Protein AF-A0A7C8YJX2-F1 (afdb_monomer)

Foldseek 3Di:
DDDDDDPDDPPPPPPPPPFDADPQQFGDDPVPPPDPPPQPPVNVVVLVVLVVVVCVQQPVLRVNPVVSCVPPVVVVVVSVVVPDRPVCCVRVVCSVVVVVVVCVVDPCPVVCCLPPDDDPCVVVLLVVLCVPRCRGPQSVDDVGPSSSVD

InterPro domains:
  IPR000195 Rab-GAP-TBC domain [PS50086] (83-150)
  IPR035969 Rab-GAP-TBC domain superfamily [SSF47923] (64-150)
  IPR050302 Rab GTPase-activating TBC domain-containing protein [PTHR47219] (21-150)

Structure (mmCIF, N/CA/C/O backbone):
data_AF-A0A7C8YJX2-F1
#
_entry.id   AF-A0A7C8YJX2-F1
#
loop_
_atom_site.group_PDB
_atom_site.id
_atom_site.type_symbol
_atom_site.label_atom_id
_atom_site.label_alt_id
_atom_site.label_comp_id
_atom_site.label_asym_id
_atom_site.label_entity_id
_atom_site.label_seq_id
_atom_site.pdbx_PDB_ins_code
_atom_site.Cartn_x
_atom_site.Cartn_y
_atom_site.Cartn_z
_atom_site.occupancy
_atom_site.B_iso_or_equiv
_atom_site.auth_seq_id
_atom_site.auth_comp_id
_atom_site.auth_asym_id
_atom_site.auth_atom_id
_atom_site.pdbx_PDB_model_num
ATOM 1 N N . MET A 1 1 ? 28.635 -60.533 -0.678 1.00 36.81 1 MET A N 1
ATOM 2 C CA . MET A 1 1 ? 29.690 -59.497 -0.655 1.00 36.81 1 MET A CA 1
ATOM 3 C C . MET A 1 1 ? 29.094 -58.320 -1.414 1.00 36.81 1 MET A C 1
ATOM 5 O O . MET A 1 1 ? 28.781 -58.512 -2.577 1.00 36.81 1 MET A O 1
ATOM 9 N N . MET A 1 2 ? 28.440 -57.384 -0.708 1.00 38.09 2 MET A N 1
ATOM 10 C CA . MET A 1 2 ? 29.007 -56.095 -0.241 1.00 38.09 2 MET A CA 1
ATOM 11 C C . MET A 1 2 ? 29.456 -55.267 -1.463 1.00 38.09 2 MET A C 1
ATOM 13 O O . MET A 1 2 ? 30.224 -55.777 -2.260 1.00 38.09 2 MET A O 1
ATOM 17 N N . GLU A 1 3 ? 28.961 -54.057 -1.725 1.00 35.62 3 GLU A N 1
ATOM 18 C CA . GLU A 1 3 ? 28.851 -52.936 -0.788 1.00 35.62 3 GLU A CA 1
ATOM 19 C C . GLU A 1 3 ? 27.622 -52.041 -1.021 1.00 35.62 3 GLU A C 1
ATOM 21 O O . GLU A 1 3 ? 27.199 -51.762 -2.141 1.00 35.62 3 GLU A O 1
ATOM 26 N N . ASN A 1 4 ? 27.078 -51.579 0.106 1.00 32.34 4 ASN A N 1
ATOM 27 C CA . ASN A 1 4 ? 26.074 -50.533 0.223 1.00 32.34 4 ASN A CA 1
ATOM 28 C C . ASN A 1 4 ? 26.739 -49.166 0.028 1.00 32.34 4 ASN A C 1
ATOM 30 O O . ASN A 1 4 ? 27.604 -48.813 0.827 1.00 32.34 4 ASN A O 1
ATOM 34 N N . ASN A 1 5 ? 26.268 -48.355 -0.920 1.00 36.22 5 ASN A N 1
ATOM 35 C CA . ASN A 1 5 ? 26.623 -46.936 -0.963 1.00 36.22 5 ASN A CA 1
ATOM 36 C C . ASN A 1 5 ? 25.602 -46.127 -0.148 1.00 36.22 5 ASN A C 1
ATOM 38 O O . ASN A 1 5 ? 24.553 -45.714 -0.642 1.00 36.22 5 ASN A O 1
ATOM 42 N N . LYS A 1 6 ? 25.907 -45.957 1.143 1.00 38.09 6 LYS A N 1
ATOM 43 C CA . LYS A 1 6 ? 25.310 -44.934 2.008 1.00 38.09 6 LYS A CA 1
ATOM 44 C C . LYS A 1 6 ? 25.894 -43.588 1.581 1.00 38.09 6 LYS A C 1
ATOM 46 O O . LYS A 1 6 ? 27.073 -43.347 1.812 1.00 38.09 6 LYS A O 1
ATOM 51 N N . ILE A 1 7 ? 25.080 -42.730 0.976 1.0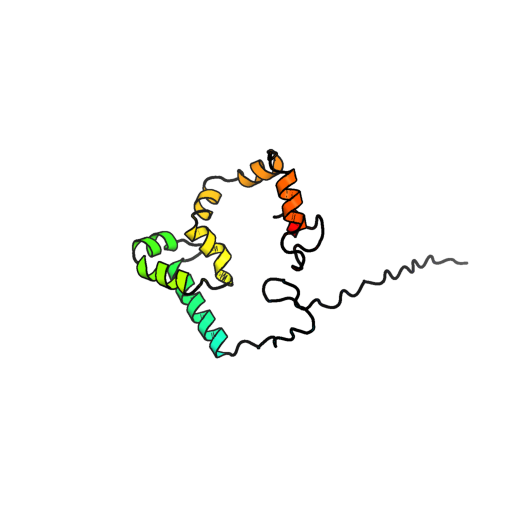0 43.72 7 ILE A N 1
ATOM 52 C CA . ILE A 1 7 ? 25.412 -41.309 0.853 1.00 43.72 7 ILE A CA 1
ATOM 53 C C . ILE A 1 7 ? 24.987 -40.666 2.169 1.00 43.72 7 ILE A C 1
ATOM 55 O O . ILE A 1 7 ? 23.806 -40.423 2.416 1.00 43.72 7 ILE A O 1
ATOM 59 N N . ASP A 1 8 ? 25.973 -40.516 3.042 1.00 42.19 8 ASP A N 1
ATOM 60 C CA . ASP A 1 8 ? 25.961 -39.594 4.164 1.00 42.19 8 ASP A CA 1
ATOM 61 C C . ASP A 1 8 ? 26.493 -38.259 3.644 1.00 42.19 8 ASP A C 1
ATOM 63 O O . ASP A 1 8 ? 27.694 -38.119 3.452 1.00 42.19 8 ASP A O 1
ATOM 67 N N . GLU A 1 9 ? 25.601 -37.313 3.365 1.00 35.81 9 GLU A N 1
ATOM 68 C CA . GLU A 1 9 ? 25.947 -35.893 3.382 1.00 35.81 9 GLU A CA 1
ATOM 69 C C . GLU A 1 9 ? 24.871 -35.165 4.180 1.00 35.81 9 GLU A C 1
ATOM 71 O O . GLU A 1 9 ? 23.870 -34.656 3.672 1.00 35.81 9 GLU A O 1
ATOM 76 N N . SER A 1 10 ? 25.073 -35.175 5.495 1.00 42.50 10 SER A N 1
ATOM 77 C CA . SER A 1 10 ? 24.505 -34.193 6.400 1.00 42.50 10 SER A CA 1
ATOM 78 C C . SER A 1 10 ? 25.028 -32.800 6.029 1.00 42.50 10 SER A C 1
ATOM 80 O O . SER A 1 10 ? 25.987 -32.304 6.621 1.00 42.50 10 SER A O 1
ATOM 82 N N . GLU A 1 11 ? 24.391 -32.156 5.055 1.00 38.91 11 GLU A N 1
ATOM 83 C CA . GLU A 1 11 ? 24.419 -30.700 4.927 1.00 38.91 11 GLU A CA 1
ATOM 84 C C . GLU A 1 11 ? 23.956 -30.123 6.276 1.00 38.91 11 GLU A C 1
ATOM 86 O O . GLU A 1 11 ? 22.829 -30.407 6.712 1.00 38.91 11 GLU A O 1
ATOM 91 N N . PRO A 1 12 ? 24.790 -29.356 7.000 1.00 36.38 12 PRO A N 1
ATOM 92 C CA . PRO A 1 12 ? 24.315 -28.679 8.183 1.00 36.38 12 PRO A CA 1
ATOM 93 C C . PRO A 1 12 ? 23.315 -27.646 7.682 1.00 36.38 12 PRO A C 1
ATOM 95 O O . PRO A 1 12 ? 23.696 -26.633 7.099 1.00 36.38 12 PRO A O 1
ATOM 98 N N . ILE A 1 13 ? 22.024 -27.903 7.903 1.00 39.50 13 ILE A N 1
ATOM 99 C CA . ILE A 1 13 ? 20.991 -26.876 7.820 1.00 39.50 13 ILE A CA 1
ATOM 100 C C . ILE A 1 13 ? 21.513 -25.752 8.708 1.00 39.50 13 ILE A C 1
ATOM 102 O O . ILE A 1 13 ? 21.500 -25.887 9.935 1.00 39.50 13 ILE A O 1
ATOM 106 N N . LEU A 1 14 ? 22.054 -24.689 8.098 1.00 31.38 14 LEU A N 1
ATOM 107 C CA . LEU A 1 14 ? 22.443 -23.487 8.812 1.00 31.38 14 LEU A CA 1
ATOM 108 C C . LEU A 1 14 ? 21.163 -23.036 9.502 1.00 31.38 14 LEU A C 1
ATOM 110 O O . LEU A 1 14 ? 20.251 -22.499 8.876 1.00 31.38 14 LEU A O 1
ATOM 114 N N . SER A 1 15 ? 21.072 -23.355 10.789 1.00 40.34 15 SER A N 1
ATOM 115 C CA . SER A 1 15 ? 20.009 -22.931 11.673 1.00 40.34 15 SER A CA 1
ATOM 116 C C . SER A 1 15 ? 20.136 -21.420 11.760 1.00 40.34 15 SER A C 1
ATOM 118 O O . SER A 1 15 ? 20.815 -20.897 12.644 1.00 40.34 15 SER A O 1
ATOM 120 N N . VAL A 1 16 ? 19.526 -20.719 10.803 1.00 46.66 16 VAL A N 1
ATOM 121 C CA . VAL A 1 16 ? 19.327 -19.279 10.863 1.00 46.66 16 VAL A CA 1
ATOM 122 C C . VAL A 1 16 ? 18.546 -19.066 12.147 1.00 46.66 16 VAL A C 1
ATOM 124 O O . VAL A 1 16 ? 17.357 -19.385 12.218 1.00 46.66 16 VAL A O 1
ATOM 127 N N . ALA A 1 17 ? 19.245 -18.621 13.194 1.00 51.09 17 ALA A N 1
ATOM 128 C CA . ALA A 1 17 ? 18.621 -18.247 14.449 1.00 51.09 17 ALA A CA 1
ATOM 129 C C . ALA A 1 17 ? 17.422 -17.356 14.097 1.00 51.09 17 ALA A C 1
ATOM 131 O O . ALA A 1 17 ? 17.589 -16.459 13.263 1.00 51.09 17 ALA A O 1
ATOM 132 N N . PRO A 1 18 ? 16.215 -17.626 14.626 1.00 59.69 18 PRO A N 1
ATOM 133 C CA . PRO A 1 18 ? 15.022 -16.910 14.206 1.00 59.69 18 PRO A CA 1
ATOM 134 C C . PRO A 1 18 ? 15.247 -15.419 14.436 1.00 59.69 18 PRO A C 1
ATOM 136 O O . PRO A 1 18 ? 15.261 -14.949 15.575 1.00 59.69 18 PRO A O 1
ATOM 139 N N . MET A 1 19 ? 15.491 -14.687 13.346 1.00 66.69 19 MET A N 1
ATOM 140 C CA . MET A 1 19 ? 15.820 -13.274 13.430 1.00 66.69 19 MET A CA 1
ATOM 141 C C . MET A 1 19 ? 14.633 -12.557 14.059 1.00 66.69 19 MET A C 1
ATOM 143 O O . MET A 1 19 ? 13.488 -12.733 13.633 1.00 66.69 19 MET A O 1
ATOM 147 N N . LEU A 1 20 ? 14.894 -11.756 15.092 1.00 85.50 20 LEU A N 1
ATOM 148 C CA . LEU A 1 20 ? 13.845 -11.007 15.765 1.00 85.50 20 LEU A CA 1
ATOM 149 C C . LEU A 1 20 ? 13.345 -9.907 14.828 1.00 85.50 20 LEU A C 1
ATOM 151 O O . LEU A 1 20 ? 13.920 -8.825 14.767 1.00 85.50 20 LEU A O 1
ATOM 155 N N . VAL A 1 21 ? 12.268 -10.176 14.098 1.00 88.31 21 VAL A N 1
ATOM 156 C CA . VAL A 1 21 ? 11.647 -9.202 13.200 1.00 88.31 21 VAL A CA 1
ATOM 157 C C . VAL A 1 21 ? 10.490 -8.468 13.859 1.00 88.31 21 VAL A C 1
ATOM 159 O O . VAL A 1 21 ? 9.797 -8.975 14.745 1.00 88.31 21 VAL A O 1
ATOM 162 N N . ASP A 1 22 ? 10.255 -7.240 13.417 1.00 89.38 22 ASP A N 1
ATOM 163 C CA . ASP A 1 22 ? 9.023 -6.532 13.703 1.00 89.38 22 ASP A CA 1
ATOM 164 C C . ASP A 1 22 ? 7.837 -7.095 12.894 1.00 89.38 22 ASP A C 1
ATOM 166 O O . ASP A 1 22 ? 7.949 -8.026 12.100 1.00 89.38 22 ASP A O 1
ATOM 170 N N . ARG A 1 23 ? 6.655 -6.503 13.089 1.00 88.75 23 ARG A N 1
ATOM 171 C CA . ARG A 1 23 ? 5.416 -6.935 12.422 1.00 88.75 23 ARG A CA 1
ATOM 172 C C . ARG A 1 23 ? 5.401 -6.744 10.899 1.00 88.75 23 ARG A C 1
ATOM 174 O O . ARG A 1 23 ? 4.410 -7.125 10.278 1.00 88.75 23 ARG A O 1
ATOM 181 N N . PHE A 1 24 ? 6.374 -6.026 10.350 1.00 90.69 24 PHE A N 1
ATOM 182 C CA . PHE A 1 24 ? 6.502 -5.748 8.926 1.00 90.69 24 PHE A CA 1
ATOM 183 C C . PHE A 1 24 ? 7.647 -6.540 8.295 1.00 90.69 24 PHE A C 1
ATOM 185 O O . PHE A 1 24 ? 7.598 -6.716 7.090 1.00 90.69 24 PHE A O 1
ATOM 192 N N . GLY A 1 25 ? 8.580 -7.082 9.085 1.00 92.12 25 GLY A N 1
ATOM 193 C CA . GLY A 1 25 ? 9.705 -7.889 8.606 1.00 92.12 25 GLY A CA 1
ATOM 194 C C . GLY A 1 25 ? 11.074 -7.235 8.812 1.00 92.12 25 GLY A C 1
ATOM 195 O O . GLY A 1 25 ? 12.072 -7.761 8.326 1.00 92.12 25 GLY A O 1
ATOM 196 N N . PHE A 1 26 ? 11.153 -6.106 9.524 1.00 93.50 26 PHE A N 1
ATOM 197 C CA . PHE A 1 26 ? 12.426 -5.450 9.831 1.00 93.50 26 PHE A CA 1
ATOM 198 C C . PHE A 1 26 ? 13.116 -6.106 11.024 1.00 93.50 26 PHE A C 1
ATOM 200 O O . PHE A 1 26 ? 12.515 -6.243 12.090 1.00 93.50 26 PHE A O 1
ATOM 207 N N . ILE A 1 27 ? 14.382 -6.474 10.852 1.00 91.31 27 ILE A N 1
ATOM 208 C CA . ILE A 1 27 ? 15.236 -7.077 11.875 1.00 91.31 27 ILE A CA 1
ATOM 209 C C . ILE A 1 27 ? 15.496 -6.049 12.980 1.00 91.31 27 ILE A C 1
ATOM 211 O O . ILE A 1 27 ? 15.900 -4.913 12.724 1.00 91.31 27 ILE A O 1
ATOM 215 N N . LYS A 1 28 ? 15.258 -6.452 14.226 1.00 85.25 28 LYS A N 1
ATOM 216 C CA . LYS A 1 28 ? 15.535 -5.660 15.422 1.00 85.25 28 LYS A CA 1
ATOM 217 C C . LYS A 1 28 ? 16.863 -6.093 16.042 1.00 85.25 28 LYS A C 1
ATOM 219 O O . LYS A 1 28 ? 17.114 -7.293 16.131 1.00 85.25 28 LYS A O 1
ATOM 224 N N . PRO A 1 29 ? 17.682 -5.149 16.533 1.00 78.81 29 PRO A N 1
ATOM 225 C CA . PRO A 1 29 ? 18.881 -5.494 17.287 1.00 78.81 29 PRO A CA 1
ATOM 226 C C . PRO A 1 29 ? 18.502 -6.183 18.606 1.00 78.81 29 PRO A C 1
ATOM 228 O O . PRO A 1 29 ? 17.501 -5.819 19.229 1.00 78.81 29 PRO A O 1
ATOM 231 N N . GLU A 1 30 ? 19.308 -7.148 19.054 1.00 67.56 30 GLU A N 1
ATOM 232 C CA . GLU A 1 30 ? 19.016 -7.983 20.232 1.00 67.56 30 GLU A CA 1
ATOM 233 C C . GLU A 1 30 ? 18.804 -7.176 21.523 1.00 67.56 30 GLU A C 1
ATOM 235 O O . GLU A 1 30 ? 17.986 -7.549 22.362 1.00 67.56 30 GLU A O 1
ATOM 240 N N . ASN A 1 31 ? 19.449 -6.014 21.657 1.00 64.31 31 ASN A N 1
ATOM 241 C CA . ASN A 1 31 ? 19.276 -5.113 22.803 1.00 64.31 31 ASN A CA 1
ATOM 242 C C . ASN A 1 31 ? 17.922 -4.382 22.799 1.00 64.31 31 ASN A C 1
ATOM 244 O O . ASN A 1 31 ? 17.500 -3.844 23.820 1.00 64.31 31 ASN A O 1
ATOM 248 N N . SER A 1 32 ? 17.203 -4.384 21.673 1.00 57.66 32 SER A N 1
ATOM 249 C CA . SER A 1 32 ? 15.851 -3.838 21.540 1.00 57.66 32 SER A CA 1
ATOM 250 C C . SER A 1 32 ? 14.798 -4.909 21.806 1.00 57.66 32 SER A C 1
ATOM 252 O O . SER A 1 32 ? 13.857 -5.077 21.021 1.00 57.66 32 SER A O 1
ATOM 254 N N . ARG A 1 33 ? 14.903 -5.595 22.954 1.00 54.75 33 ARG A N 1
ATOM 255 C CA . ARG A 1 33 ? 13.800 -6.376 23.543 1.00 54.75 33 ARG A CA 1
ATOM 256 C C . ARG A 1 33 ? 12.682 -5.427 23.988 1.00 54.75 33 ARG A C 1
ATOM 258 O O . ARG A 1 33 ? 12.315 -5.364 25.154 1.00 54.75 33 ARG A O 1
ATOM 265 N N . SER A 1 34 ? 12.102 -4.685 23.047 1.00 54.75 34 SER A N 1
ATOM 266 C CA . SER A 1 34 ? 10.718 -4.265 23.190 1.00 54.75 34 SER A CA 1
ATOM 267 C C . SER A 1 34 ? 9.926 -5.552 23.271 1.00 54.75 34 SER A C 1
ATOM 269 O O . SER A 1 34 ? 9.905 -6.325 22.309 1.00 54.75 34 SER A O 1
ATOM 271 N N . SER A 1 35 ? 9.336 -5.791 24.438 1.00 49.56 35 SER A N 1
ATOM 272 C CA . SER A 1 35 ? 8.380 -6.863 24.639 1.00 49.56 35 SER A CA 1
ATOM 273 C C . SER A 1 35 ? 7.463 -6.905 23.422 1.00 49.56 35 SER A C 1
ATOM 275 O O . SER A 1 35 ? 6.922 -5.885 22.982 1.00 49.56 35 SER A O 1
ATOM 277 N N . VAL A 1 36 ? 7.316 -8.085 22.823 1.00 52.97 36 VAL A N 1
ATOM 278 C CA . VAL A 1 36 ? 6.149 -8.359 21.993 1.00 52.97 36 VAL A CA 1
ATOM 279 C C . VAL A 1 36 ? 4.986 -8.251 22.973 1.00 52.97 36 VAL A C 1
ATOM 281 O O . VAL A 1 36 ? 4.614 -9.227 23.614 1.00 52.97 36 VAL A O 1
ATOM 284 N N . VAL A 1 37 ? 4.510 -7.026 23.222 1.00 54.84 37 VAL A N 1
ATOM 285 C CA . VAL A 1 37 ? 3.397 -6.782 24.129 1.00 54.84 37 VAL A CA 1
ATOM 286 C C . VAL A 1 37 ? 2.236 -7.478 23.455 1.00 54.84 37 VAL A C 1
ATOM 288 O O . VAL A 1 37 ? 1.734 -7.006 22.428 1.00 54.84 37 VAL A O 1
ATOM 291 N N . ALA A 1 38 ? 1.859 -8.635 23.996 1.00 59.84 38 ALA A N 1
ATOM 292 C CA . ALA A 1 38 ? 0.625 -9.298 23.640 1.00 59.84 38 ALA A CA 1
ATOM 293 C C . ALA A 1 38 ? -0.460 -8.221 23.669 1.00 59.84 38 ALA A C 1
ATOM 295 O O . ALA A 1 38 ? -0.659 -7.548 24.685 1.00 59.84 38 ALA A O 1
ATOM 296 N N . LYS A 1 39 ? -1.082 -7.962 22.513 1.00 63.78 39 LYS A N 1
ATOM 297 C CA . LYS A 1 39 ? -2.131 -6.948 22.430 1.00 63.78 39 LYS A CA 1
ATOM 298 C C . LYS A 1 39 ? -3.183 -7.328 23.456 1.00 63.78 39 LYS A C 1
ATOM 300 O O . LYS A 1 39 ? -3.754 -8.411 23.361 1.00 63.78 39 LYS A O 1
ATOM 305 N N . SER A 1 40 ? -3.436 -6.446 24.419 1.00 80.81 40 SER A N 1
ATOM 306 C CA . SER A 1 40 ? -4.501 -6.693 25.385 1.00 80.81 40 SER A CA 1
ATOM 307 C C . SER A 1 40 ? -5.820 -6.908 24.640 1.00 80.81 40 SER A C 1
ATOM 309 O O . SER A 1 40 ? -6.026 -6.334 23.563 1.00 80.81 40 SER A O 1
ATOM 311 N N . ALA A 1 41 ? -6.723 -7.715 25.202 1.00 84.31 41 ALA A N 1
ATOM 312 C CA . ALA A 1 41 ? -8.032 -7.998 24.605 1.00 84.31 41 ALA A CA 1
ATOM 313 C C . ALA A 1 41 ? -8.752 -6.711 24.150 1.00 84.31 41 ALA A C 1
ATOM 315 O O . ALA A 1 41 ? -9.321 -6.651 23.061 1.00 84.31 41 ALA A O 1
ATOM 316 N N . PHE A 1 42 ? -8.596 -5.626 24.914 1.00 84.12 42 PHE A N 1
ATOM 317 C CA . PHE A 1 42 ? -9.099 -4.295 24.579 1.00 84.12 42 PHE A CA 1
ATOM 318 C C . PHE A 1 42 ? -8.552 -3.723 23.256 1.00 84.12 42 PHE A C 1
ATOM 320 O O . PHE A 1 42 ? -9.285 -3.110 22.477 1.00 84.12 42 PHE A O 1
ATOM 327 N N . GLN A 1 43 ? -7.259 -3.898 22.969 1.00 87.25 43 GLN A N 1
ATOM 328 C CA . GLN A 1 43 ? -6.668 -3.433 21.711 1.00 87.25 43 GLN A CA 1
ATOM 329 C C . GLN A 1 43 ? -7.185 -4.233 20.516 1.00 87.25 43 GLN A C 1
ATOM 331 O O . GLN A 1 43 ? -7.435 -3.646 19.460 1.00 87.25 43 GLN A O 1
ATOM 336 N N . PHE A 1 44 ? -7.349 -5.547 20.685 1.00 88.69 44 PHE A N 1
ATOM 337 C CA . PHE A 1 44 ? -7.908 -6.414 19.653 1.00 88.69 44 PHE A CA 1
ATOM 338 C C . PHE A 1 44 ? -9.348 -6.009 19.330 1.00 88.69 44 PHE A C 1
ATOM 340 O O . PHE A 1 44 ? -9.664 -5.698 18.183 1.00 88.69 44 PHE A O 1
ATOM 347 N N . GLU A 1 45 ? -10.182 -5.876 20.357 1.00 92.88 45 GLU A N 1
ATOM 348 C CA . GLU A 1 45 ? -11.582 -5.483 20.221 1.00 92.88 45 GLU A CA 1
ATOM 349 C C . GLU A 1 45 ? -11.729 -4.080 19.596 1.00 92.88 45 GLU A C 1
ATOM 351 O O . GLU A 1 45 ? -12.602 -3.816 18.761 1.00 92.88 45 GLU A O 1
ATOM 356 N N . ARG A 1 46 ? -10.841 -3.140 19.950 1.00 93.06 46 ARG A N 1
ATOM 357 C CA . ARG A 1 46 ? -10.789 -1.813 19.318 1.00 93.06 46 ARG A CA 1
ATOM 358 C C . ARG A 1 46 ? -10.442 -1.905 17.831 1.00 93.06 46 ARG A C 1
ATOM 360 O O . ARG A 1 46 ? -11.064 -1.205 17.026 1.00 93.06 46 ARG A O 1
ATOM 367 N N . GLU A 1 47 ? -9.463 -2.726 17.461 1.00 93.56 47 GLU A N 1
ATOM 368 C CA . GLU A 1 47 ? -9.061 -2.909 16.065 1.00 93.56 47 GLU A CA 1
ATOM 369 C C . GLU A 1 47 ? -10.167 -3.582 15.251 1.00 93.56 47 GLU A C 1
ATOM 371 O O . GLU A 1 47 ? -10.504 -3.118 14.162 1.00 93.56 47 GLU A O 1
ATOM 376 N N . GLU A 1 48 ? -10.831 -4.585 15.813 1.00 95.88 48 GLU A N 1
ATOM 377 C CA . GLU A 1 48 ? -11.958 -5.264 15.183 1.00 95.88 48 GLU A CA 1
ATOM 378 C C . GLU A 1 48 ? -13.125 -4.299 14.911 1.00 95.88 48 GLU A C 1
ATOM 380 O O . GLU A 1 48 ? -13.671 -4.248 13.803 1.00 95.88 48 GLU A O 1
ATOM 385 N N . ARG A 1 49 ? -13.454 -3.421 15.873 1.00 96.81 49 ARG A N 1
ATOM 386 C CA . ARG A 1 49 ? -14.437 -2.344 15.657 1.00 96.81 49 ARG A CA 1
ATOM 387 C C . ARG A 1 49 ? -14.026 -1.410 14.519 1.00 96.81 49 ARG A C 1
ATOM 389 O O . ARG A 1 49 ? -14.897 -0.914 13.796 1.00 96.81 49 ARG A O 1
ATOM 396 N N . ARG A 1 50 ? -12.728 -1.128 14.346 1.00 97.31 50 ARG A N 1
ATOM 397 C CA . ARG A 1 50 ? -12.237 -0.325 13.213 1.00 97.31 50 ARG A CA 1
ATOM 398 C C . ARG A 1 50 ? -12.419 -1.077 11.902 1.00 97.31 50 ARG A C 1
ATOM 400 O O . ARG A 1 50 ? -12.991 -0.491 10.983 1.00 97.31 50 ARG A O 1
ATOM 407 N N . VAL A 1 51 ? -12.009 -2.343 11.836 1.00 97.69 51 VAL A N 1
ATOM 408 C CA . VAL A 1 51 ? -12.160 -3.210 10.655 1.00 97.69 51 VAL A CA 1
ATOM 409 C C . VAL A 1 51 ? -13.624 -3.300 10.232 1.00 97.69 51 VAL A C 1
ATOM 411 O O . VAL A 1 51 ? -13.935 -3.027 9.077 1.00 97.69 51 VAL A O 1
ATOM 414 N N . ARG A 1 52 ? -14.549 -3.564 11.164 1.00 97.94 52 ARG A N 1
ATOM 415 C CA . ARG A 1 52 ? -15.994 -3.642 10.884 1.00 97.94 52 ARG A CA 1
ATOM 416 C C . ARG A 1 52 ? -16.536 -2.346 10.283 1.00 97.94 52 ARG A C 1
ATOM 418 O O . ARG A 1 52 ? -17.259 -2.362 9.288 1.00 97.94 52 ARG A O 1
ATOM 425 N N . LYS A 1 53 ? -16.158 -1.201 10.861 1.00 97.19 53 LYS A N 1
ATOM 426 C CA . LYS A 1 53 ? -16.572 0.111 10.345 1.00 97.19 53 LYS A CA 1
ATOM 427 C C . LYS A 1 53 ? -16.001 0.387 8.949 1.00 97.19 53 LYS A C 1
ATOM 429 O O . LYS A 1 53 ? -16.701 0.983 8.140 1.00 97.19 53 LYS A O 1
ATOM 434 N N . TRP A 1 54 ? -14.758 -0.015 8.686 1.00 97.81 54 TRP A N 1
ATOM 435 C CA . TRP A 1 54 ? -14.140 0.115 7.367 1.00 97.81 54 TRP A CA 1
ATOM 436 C C . TRP A 1 54 ? -14.794 -0.805 6.335 1.00 97.81 54 TRP A C 1
ATOM 438 O O . TRP A 1 54 ? -15.147 -0.323 5.265 1.00 97.81 54 TRP A O 1
ATOM 448 N N . ARG A 1 55 ? -15.067 -2.072 6.674 1.00 97.75 55 ARG A N 1
ATOM 449 C CA . ARG A 1 55 ? -15.780 -3.021 5.801 1.00 97.75 55 ARG A CA 1
ATOM 450 C C . ARG A 1 55 ? -17.141 -2.471 5.360 1.00 97.75 55 ARG A C 1
ATOM 452 O O . ARG A 1 55 ? -17.445 -2.489 4.177 1.00 97.75 55 ARG A O 1
ATOM 459 N N . LYS A 1 56 ? -17.908 -1.871 6.280 1.00 96.94 56 LYS A N 1
ATOM 460 C CA . LYS A 1 56 ? -19.188 -1.202 5.961 1.00 96.94 56 LYS A CA 1
ATOM 461 C C . LYS A 1 56 ? -19.038 0.011 5.028 1.00 96.94 56 LYS A C 1
ATOM 463 O O . LYS A 1 56 ? -20.010 0.434 4.415 1.00 96.94 56 LYS A O 1
ATOM 468 N N . MET A 1 57 ? -17.866 0.639 4.978 1.00 97.25 57 MET A N 1
ATOM 469 C CA . MET A 1 57 ? -17.631 1.789 4.101 1.00 97.25 57 MET A CA 1
ATOM 470 C C . MET A 1 57 ? -17.182 1.394 2.703 1.00 97.25 57 MET A C 1
ATOM 472 O O . MET A 1 57 ? -17.528 2.094 1.759 1.00 97.25 57 MET A O 1
ATOM 476 N N . ILE A 1 58 ? -16.380 0.336 2.590 1.00 96.88 58 ILE A N 1
ATOM 477 C CA . ILE A 1 58 ? -15.816 -0.100 1.310 1.00 96.88 58 ILE A CA 1
ATOM 478 C C . ILE A 1 58 ? -16.698 -1.132 0.603 1.00 96.88 58 ILE A C 1
ATOM 480 O O . ILE A 1 58 ? -16.573 -1.286 -0.603 1.00 96.88 58 ILE A O 1
ATOM 484 N N . GLY A 1 59 ? -17.599 -1.813 1.316 1.00 96.50 59 GLY A N 1
ATOM 485 C CA . GLY A 1 59 ? -18.392 -2.903 0.749 1.00 96.50 59 GLY A CA 1
ATOM 486 C C . GLY A 1 59 ? -17.548 -4.154 0.493 1.00 96.50 59 GLY A C 1
ATOM 487 O O . GLY A 1 59 ? -16.390 -4.252 0.912 1.00 96.50 59 GLY A O 1
ATOM 488 N N . VAL A 1 60 ? -18.122 -5.144 -0.185 1.00 94.19 60 VAL A N 1
ATOM 489 C CA . VAL A 1 60 ? -17.375 -6.345 -0.586 1.00 94.19 60 VAL A CA 1
ATOM 490 C C . VAL A 1 60 ? -16.511 -5.986 -1.793 1.00 94.19 60 VAL A C 1
ATOM 492 O O . VAL A 1 60 ? -17.002 -5.430 -2.770 1.00 94.19 60 VAL A O 1
ATOM 495 N N . GLY A 1 61 ? -15.200 -6.226 -1.708 1.00 91.56 61 GLY A N 1
ATOM 496 C CA . GLY A 1 61 ? -14.271 -5.955 -2.814 1.00 91.56 61 GLY A CA 1
ATOM 497 C C . GLY A 1 61 ? -14.151 -4.484 -3.245 1.00 91.56 61 GLY A C 1
ATOM 498 O O . GLY A 1 61 ? -13.560 -4.216 -4.287 1.00 91.56 61 GLY A O 1
ATOM 499 N N . GLY A 1 62 ? -14.684 -3.530 -2.470 1.00 94.94 62 GLY A N 1
ATOM 500 C CA . GLY A 1 62 ? -14.663 -2.103 -2.810 1.00 94.94 62 GLY A CA 1
ATOM 501 C C . GLY A 1 62 ? -15.935 -1.560 -3.476 1.00 94.94 62 GLY A C 1
ATOM 502 O O . GLY A 1 62 ? -15.945 -0.382 -3.834 1.00 94.94 62 GLY A O 1
ATOM 503 N N . SER A 1 63 ? -16.996 -2.368 -3.615 1.00 95.56 63 SER A N 1
ATOM 504 C CA . SER A 1 63 ? -18.249 -2.008 -4.308 1.00 95.56 63 SER A CA 1
ATOM 505 C C . SER A 1 63 ? -18.859 -0.673 -3.866 1.00 95.56 63 SER A C 1
ATOM 507 O O . SER A 1 63 ? -19.354 0.101 -4.683 1.00 95.56 63 SER A O 1
ATOM 509 N N . ASP A 1 64 ? -18.785 -0.367 -2.570 1.00 97.00 64 ASP A N 1
ATOM 510 C CA . ASP A 1 64 ? -19.496 0.771 -1.982 1.00 97.00 64 ASP A CA 1
ATOM 511 C C . ASP A 1 64 ? -18.600 2.009 -1.865 1.00 97.00 64 ASP A C 1
ATOM 513 O O . ASP A 1 64 ? -19.061 3.082 -1.463 1.00 97.00 64 ASP A O 1
ATOM 517 N N . TRP A 1 65 ? -17.313 1.885 -2.207 1.00 96.56 65 TRP A N 1
ATOM 518 C CA . TRP A 1 65 ? -16.310 2.917 -1.966 1.00 96.56 65 TRP A CA 1
ATOM 519 C C . TRP A 1 65 ? -16.666 4.248 -2.630 1.00 96.56 65 TRP A C 1
ATOM 521 O O . TRP A 1 65 ? -16.777 5.263 -1.937 1.00 96.56 65 TRP A O 1
ATOM 531 N N . LYS A 1 66 ? -16.926 4.241 -3.946 1.00 95.94 66 LYS A N 1
ATOM 532 C CA . LYS A 1 66 ? -17.288 5.447 -4.717 1.00 95.94 66 LYS A CA 1
ATOM 533 C C . LYS A 1 66 ? -18.519 6.128 -4.118 1.00 95.94 66 LYS A C 1
ATOM 535 O O . LYS A 1 66 ? -18.543 7.341 -3.897 1.00 95.94 66 LYS A O 1
ATOM 540 N N . GLN A 1 67 ? -19.524 5.332 -3.754 1.00 97.38 67 GLN A N 1
ATOM 541 C CA . GLN A 1 67 ? -20.750 5.824 -3.141 1.00 97.38 67 GLN A CA 1
ATOM 542 C C . GLN A 1 67 ? -20.509 6.403 -1.737 1.00 97.38 67 GLN A C 1
ATOM 544 O O . GLN A 1 67 ? -21.105 7.427 -1.381 1.00 97.38 67 GLN A O 1
ATOM 549 N N . CYS A 1 68 ? -19.635 5.785 -0.940 1.00 96.81 68 CYS A N 1
ATOM 550 C CA . CYS A 1 68 ? -19.283 6.249 0.397 1.00 96.81 68 CYS A CA 1
ATOM 551 C C . CYS A 1 68 ? -18.467 7.547 0.360 1.00 96.81 68 CYS A C 1
ATOM 553 O O . CYS A 1 68 ? -18.750 8.446 1.154 1.00 96.81 68 CYS A O 1
ATOM 555 N N . VAL A 1 69 ? -17.498 7.668 -0.552 1.00 97.06 69 VAL A N 1
ATOM 556 C CA . VAL A 1 69 ? -16.720 8.900 -0.765 1.00 97.06 69 VAL A CA 1
ATOM 557 C C . VAL A 1 69 ? -17.644 10.045 -1.168 1.00 97.06 69 VAL A C 1
ATOM 559 O O . VAL A 1 69 ? -17.586 11.105 -0.550 1.00 97.06 69 VAL A O 1
ATOM 562 N N . ARG A 1 70 ? -18.567 9.801 -2.108 1.00 97.62 70 ARG A N 1
ATOM 563 C CA . ARG A 1 70 ? -19.535 10.801 -2.579 1.00 97.62 70 ARG A CA 1
ATOM 564 C C . ARG A 1 70 ? -20.505 11.263 -1.491 1.00 97.62 70 ARG A C 1
ATOM 566 O O . ARG A 1 70 ? -20.722 12.455 -1.328 1.00 97.62 70 ARG A O 1
ATOM 573 N N . ARG A 1 71 ? -21.108 10.333 -0.739 1.00 97.81 71 ARG A N 1
ATOM 574 C CA . ARG A 1 71 ? -22.129 10.665 0.279 1.00 97.81 71 ARG A CA 1
ATOM 575 C C . ARG A 1 71 ? -21.546 11.122 1.612 1.00 97.81 71 ARG A C 1
ATOM 577 O O . ARG A 1 71 ? -22.230 11.799 2.370 1.00 97.81 71 ARG A O 1
ATOM 584 N N . ARG A 1 72 ? -20.337 10.678 1.969 1.00 97.00 72 ARG A N 1
ATOM 585 C CA . ARG A 1 72 ? -19.753 10.888 3.306 1.00 97.00 72 ARG A CA 1
ATOM 586 C C . ARG A 1 72 ? -18.264 11.267 3.246 1.00 97.00 72 ARG A C 1
ATOM 588 O O . ARG A 1 72 ? -17.461 10.654 3.964 1.00 97.00 72 ARG A O 1
ATOM 595 N N . PRO A 1 73 ? -17.870 12.300 2.476 1.00 96.88 73 PRO A N 1
ATOM 596 C CA . PRO A 1 73 ? -16.460 12.654 2.275 1.00 96.88 73 PRO A CA 1
ATOM 597 C C . PRO A 1 73 ? -15.743 12.988 3.593 1.00 96.88 73 PRO A C 1
ATOM 599 O O . PRO A 1 73 ? -14.619 12.544 3.840 1.00 96.88 73 PRO A O 1
ATOM 602 N N . HIS A 1 74 ? -16.421 13.679 4.514 1.00 97.81 74 HIS A N 1
ATOM 603 C CA . HIS A 1 74 ? -15.864 14.035 5.826 1.00 97.81 74 HIS A CA 1
ATOM 604 C C . HIS A 1 74 ? -15.577 12.807 6.706 1.00 97.81 74 HIS A C 1
ATOM 606 O O . HIS A 1 74 ? -14.608 12.793 7.471 1.00 97.81 74 HIS A O 1
ATOM 612 N N . VAL A 1 75 ? -16.405 11.759 6.607 1.00 96.88 75 VAL A N 1
ATOM 613 C CA . VAL A 1 75 ? -16.226 10.510 7.364 1.00 96.88 75 VAL A CA 1
ATOM 614 C C . VAL 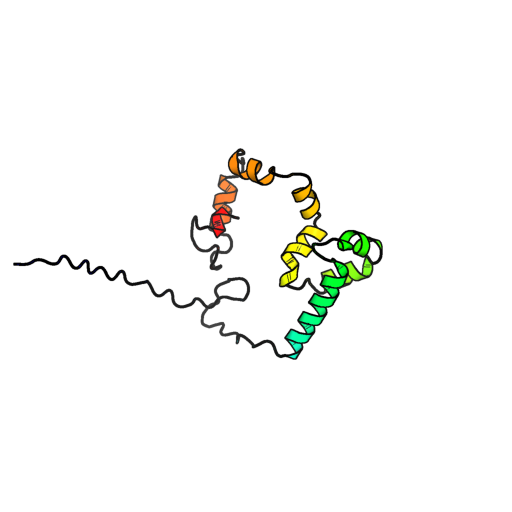A 1 75 ? -15.035 9.732 6.820 1.00 96.88 75 VAL A C 1
ATOM 616 O O . VAL A 1 75 ? -14.225 9.244 7.612 1.00 96.88 75 VAL A O 1
ATOM 619 N N . VAL A 1 76 ? -14.906 9.652 5.492 1.00 97.12 76 VAL A N 1
ATOM 620 C CA . VAL A 1 76 ? -13.757 9.025 4.826 1.00 97.12 76 VAL A CA 1
ATOM 621 C C . VAL A 1 76 ? -12.467 9.726 5.243 1.00 97.12 76 VAL A C 1
ATOM 623 O O . VAL A 1 76 ? -11.600 9.088 5.842 1.00 97.12 76 VAL A O 1
ATOM 626 N N . LYS A 1 77 ? -12.386 11.052 5.065 1.00 97.69 77 LYS A N 1
ATOM 627 C CA . LYS A 1 77 ? -11.208 11.859 5.428 1.00 97.69 77 LYS A CA 1
ATOM 628 C C . LYS A 1 77 ? -10.800 11.664 6.890 1.00 97.69 77 LYS A C 1
ATOM 630 O O . LYS A 1 77 ? -9.632 11.430 7.196 1.00 97.69 77 LYS A O 1
ATOM 635 N N . ARG A 1 78 ? -11.770 11.703 7.811 1.00 98.12 78 ARG A N 1
ATOM 636 C CA . ARG A 1 78 ? -11.526 11.501 9.248 1.00 98.12 78 ARG A CA 1
ATOM 637 C C . ARG A 1 78 ? -10.960 10.114 9.550 1.00 98.12 78 ARG A C 1
ATOM 639 O O . ARG A 1 78 ? -10.111 9.983 10.425 1.00 98.12 78 ARG A O 1
ATOM 646 N N . ARG A 1 79 ? -11.434 9.070 8.870 1.00 97.31 79 ARG A N 1
ATOM 647 C CA . ARG A 1 79 ? -10.993 7.690 9.120 1.00 97.31 79 ARG A CA 1
ATOM 648 C C . ARG A 1 79 ? -9.645 7.380 8.500 1.00 97.31 79 ARG A C 1
ATOM 650 O O . ARG A 1 79 ? -8.864 6.704 9.158 1.00 97.31 79 ARG A O 1
ATOM 657 N N . VAL A 1 80 ? -9.356 7.919 7.317 1.00 97.56 80 VAL A N 1
ATOM 658 C CA . VAL A 1 80 ? -8.016 7.855 6.718 1.00 97.56 80 VAL A CA 1
ATOM 659 C C . VAL A 1 80 ? -6.990 8.469 7.672 1.00 97.56 80 VAL A C 1
ATOM 661 O O . VAL A 1 80 ? -6.008 7.813 7.997 1.00 97.56 80 VAL A O 1
ATOM 664 N N . ARG A 1 81 ? -7.271 9.653 8.240 1.00 97.75 81 ARG A N 1
ATOM 665 C CA . ARG A 1 81 ? -6.400 10.300 9.246 1.00 97.75 81 ARG A CA 1
ATOM 666 C C . ARG A 1 81 ? -6.229 9.495 10.538 1.00 97.75 81 ARG A C 1
ATOM 668 O O . ARG A 1 81 ? -5.175 9.549 11.152 1.00 97.75 81 ARG A O 1
ATOM 675 N N . LYS A 1 82 ? -7.245 8.725 10.948 1.00 97.12 82 LYS A N 1
ATOM 676 C CA . LYS A 1 82 ? -7.137 7.766 12.069 1.00 97.12 82 LYS A CA 1
ATOM 677 C C . LYS A 1 82 ? -6.356 6.496 11.704 1.00 97.12 82 LYS A C 1
ATOM 679 O O . LYS A 1 82 ? -6.130 5.652 12.568 1.00 97.12 82 LYS A O 1
ATOM 684 N N . GLY A 1 83 ? -6.000 6.320 10.438 1.00 97.25 83 GLY A N 1
ATOM 685 C CA . GLY A 1 83 ? -5.314 5.154 9.911 1.00 97.25 83 GLY A CA 1
ATOM 686 C C . GLY A 1 83 ? -6.258 4.057 9.418 1.00 97.25 83 GLY A C 1
ATOM 687 O O . GLY A 1 83 ? -7.339 3.801 9.971 1.00 97.25 83 GLY A O 1
ATOM 688 N N . ILE A 1 84 ? -5.786 3.365 8.386 1.00 97.75 84 ILE A N 1
ATOM 689 C CA . ILE A 1 84 ? -6.424 2.192 7.792 1.00 97.75 84 ILE A CA 1
ATOM 690 C C . ILE A 1 84 ? -5.924 0.935 8.530 1.00 97.75 84 ILE A C 1
ATOM 692 O O . ILE A 1 84 ? -4.703 0.781 8.681 1.00 97.75 84 ILE A O 1
ATOM 696 N N . PRO A 1 85 ? -6.829 0.050 8.999 1.00 96.94 85 PRO A N 1
ATOM 697 C CA . PRO A 1 85 ? -6.468 -1.243 9.572 1.00 96.94 85 PRO A CA 1
ATOM 698 C C . PRO A 1 85 ? -5.563 -2.031 8.634 1.00 96.94 85 PRO A C 1
ATOM 700 O O . PRO A 1 85 ? -5.830 -2.091 7.436 1.00 96.94 85 PRO A O 1
ATOM 703 N N . ASN A 1 86 ? -4.509 -2.646 9.171 1.00 94.75 86 ASN A N 1
ATOM 704 C CA . ASN A 1 86 ? -3.475 -3.292 8.355 1.00 94.75 86 ASN A CA 1
ATOM 705 C C . ASN A 1 86 ? -4.045 -4.306 7.355 1.00 94.75 86 ASN A C 1
ATOM 707 O O . ASN A 1 86 ? -3.681 -4.254 6.187 1.00 94.75 86 ASN A O 1
ATOM 711 N N . CYS A 1 87 ? -4.985 -5.152 7.786 1.00 95.31 87 CYS A N 1
ATOM 712 C CA . CYS A 1 87 ? -5.619 -6.166 6.937 1.00 95.31 87 CYS A CA 1
ATOM 713 C C . CYS A 1 87 ? -6.448 -5.595 5.775 1.00 95.31 87 CYS A C 1
ATOM 715 O O . CYS A 1 87 ? -6.817 -6.336 4.873 1.00 95.31 87 CYS A O 1
ATOM 717 N N . LEU A 1 88 ? -6.754 -4.295 5.784 1.00 97.44 88 LEU A N 1
ATOM 718 C CA . LEU A 1 88 ? -7.519 -3.628 4.732 1.00 97.44 88 LEU A CA 1
ATOM 719 C C . LEU A 1 88 ? -6.658 -2.705 3.863 1.00 97.44 88 LEU A C 1
ATOM 721 O O . LEU A 1 88 ? -7.167 -2.188 2.874 1.00 97.44 88 LEU A O 1
ATOM 725 N N . ARG A 1 89 ? -5.382 -2.474 4.206 1.00 97.38 89 ARG A N 1
ATOM 726 C CA . ARG A 1 89 ? -4.525 -1.517 3.481 1.00 97.38 89 ARG A CA 1
ATOM 727 C C . ARG A 1 89 ? -4.375 -1.870 2.007 1.00 97.38 89 ARG A C 1
ATOM 729 O O . ARG A 1 89 ? -4.530 -0.971 1.194 1.00 97.38 89 ARG A O 1
ATOM 736 N N . GLY A 1 90 ? -4.179 -3.150 1.677 1.00 96.44 90 GLY A N 1
ATOM 737 C CA . GLY A 1 90 ? -4.029 -3.600 0.288 1.00 96.44 90 GLY A CA 1
ATOM 738 C C . GLY A 1 90 ? -5.185 -3.141 -0.605 1.00 96.44 90 GLY A C 1
ATOM 739 O O . GLY A 1 90 ? -4.965 -2.473 -1.606 1.00 96.44 90 GLY A O 1
ATOM 740 N N . LEU A 1 91 ? -6.428 -3.389 -0.186 1.00 97.00 91 LEU A N 1
ATOM 741 C CA . LEU A 1 91 ? -7.606 -2.954 -0.940 1.00 97.00 91 LEU A CA 1
ATOM 742 C C . LEU A 1 91 ? -7.842 -1.438 -0.838 1.00 97.00 91 LEU A C 1
ATOM 744 O O . LEU A 1 91 ? -8.091 -0.772 -1.836 1.00 97.00 91 LEU A O 1
ATOM 748 N N . VAL A 1 92 ? -7.794 -0.873 0.371 1.00 97.88 92 VAL A N 1
ATOM 749 C CA . VAL A 1 92 ? -8.178 0.529 0.597 1.00 97.88 92 VAL A CA 1
ATOM 750 C C . VAL A 1 92 ? -7.208 1.502 -0.066 1.00 97.88 92 VAL A C 1
ATOM 752 O O . VAL A 1 92 ? -7.651 2.529 -0.572 1.00 97.88 92 VAL A O 1
ATOM 755 N N . TRP A 1 93 ? -5.908 1.207 -0.089 1.00 98.00 93 TRP A N 1
ATOM 756 C CA . TRP A 1 93 ? -4.947 2.053 -0.793 1.00 98.00 93 TRP A CA 1
ATOM 757 C C . TRP A 1 93 ? -5.207 2.074 -2.296 1.00 98.00 93 TRP A C 1
ATOM 759 O O . TRP A 1 93 ? -5.261 3.169 -2.848 1.00 98.00 93 TRP A O 1
ATOM 769 N N . GLN A 1 94 ? -5.495 0.925 -2.920 1.00 97.81 94 GLN A N 1
ATOM 770 C CA . GLN A 1 94 ? -5.865 0.881 -4.340 1.00 97.81 94 GLN A CA 1
ATOM 771 C C . GLN A 1 94 ? -7.156 1.658 -4.645 1.00 97.81 94 GLN A C 1
ATOM 773 O O . GLN A 1 94 ? -7.286 2.287 -5.692 1.00 97.81 94 GLN A O 1
ATOM 778 N N . LEU A 1 95 ? -8.124 1.627 -3.725 1.00 96.94 95 LEU A N 1
ATOM 779 C CA . LEU A 1 95 ? -9.373 2.378 -3.852 1.00 96.94 95 LEU A CA 1
ATOM 780 C C . LEU A 1 95 ? -9.169 3.895 -3.710 1.00 96.94 95 LEU A C 1
ATOM 782 O O . LEU A 1 95 ? -9.845 4.668 -4.385 1.00 96.94 95 LEU A O 1
ATOM 786 N N . ILE A 1 96 ? -8.275 4.334 -2.817 1.00 96.69 96 ILE A N 1
ATOM 787 C CA . ILE A 1 96 ? -7.981 5.760 -2.605 1.00 96.69 96 ILE A CA 1
ATOM 788 C C . ILE A 1 96 ? -7.174 6.335 -3.772 1.00 96.69 96 ILE A C 1
ATOM 790 O O . ILE A 1 96 ? -7.465 7.449 -4.196 1.00 96.69 96 ILE A O 1
ATOM 794 N N . SER A 1 97 ? -6.177 5.602 -4.273 1.00 97.06 97 SER A N 1
ATOM 795 C CA . SER A 1 97 ? -5.333 6.050 -5.388 1.00 97.06 97 SER A CA 1
ATOM 796 C C . SER A 1 97 ? -6.025 5.954 -6.748 1.00 97.06 97 SER A C 1
ATOM 798 O O . SER A 1 97 ? -5.564 6.566 -7.703 1.00 97.06 97 SER A O 1
ATOM 800 N N . GLY A 1 98 ? -7.098 5.163 -6.855 1.00 96.12 98 GLY A N 1
ATOM 801 C CA . GLY A 1 98 ? -7.720 4.821 -8.135 1.00 96.12 98 GLY A CA 1
ATOM 802 C C . GLY A 1 98 ? -6.973 3.727 -8.904 1.00 96.12 98 GLY A C 1
ATOM 803 O O . GLY A 1 98 ? -7.414 3.346 -9.986 1.00 96.12 98 GLY A O 1
ATOM 804 N N . SER A 1 99 ? -5.891 3.161 -8.350 1.00 96.81 99 SER A N 1
ATOM 805 C CA . SER A 1 99 ? -5.104 2.143 -9.054 1.00 96.81 99 SER A CA 1
ATOM 806 C C . SER A 1 99 ? -5.883 0.855 -9.316 1.00 96.81 99 SER A C 1
ATOM 808 O O . SER A 1 99 ? -5.580 0.156 -10.276 1.00 96.81 99 SER A O 1
ATOM 810 N N . ARG A 1 100 ? -6.926 0.554 -8.526 1.00 94.75 100 ARG A N 1
ATOM 811 C CA . ARG A 1 100 ? -7.818 -0.582 -8.810 1.00 94.75 100 ARG A CA 1
ATOM 812 C C . ARG A 1 100 ? -8.556 -0.417 -10.137 1.00 94.75 100 ARG A C 1
ATOM 814 O O . ARG A 1 100 ? -8.649 -1.376 -10.891 1.00 94.75 100 ARG A O 1
ATOM 821 N N . ASP A 1 101 ? -9.078 0.777 -10.404 1.00 94.62 101 ASP A N 1
ATOM 822 C CA . ASP A 1 101 ? -9.805 1.052 -11.645 1.00 94.62 101 ASP A CA 1
ATOM 823 C C . ASP A 1 101 ? -8.839 1.038 -12.839 1.00 94.62 101 ASP A C 1
ATOM 825 O O . ASP A 1 101 ? -9.16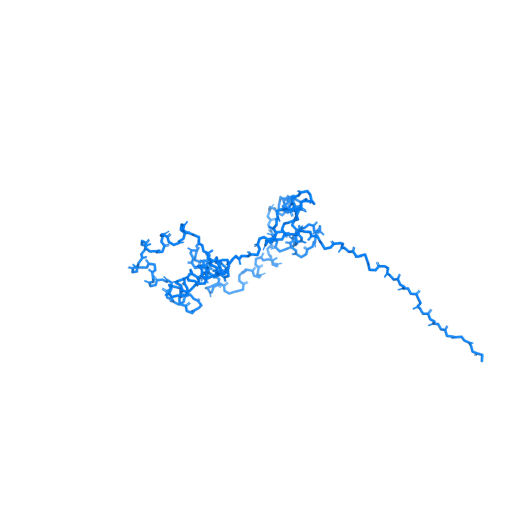2 0.458 -13.873 1.00 94.62 101 ASP A O 1
ATOM 829 N N . LEU A 1 102 ? -7.630 1.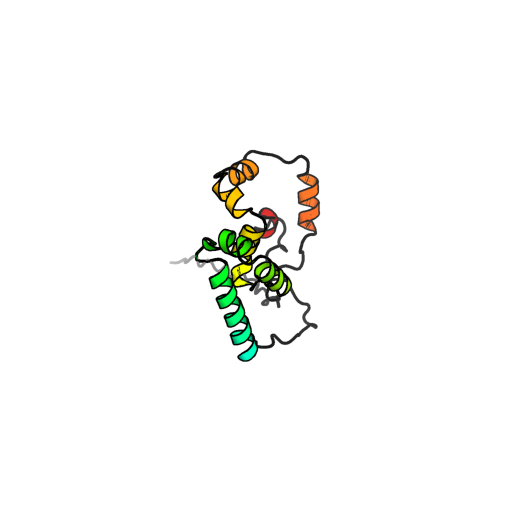596 -12.675 1.00 96.44 102 LEU A N 1
ATOM 830 C CA . LEU A 1 102 ? -6.578 1.541 -13.697 1.00 96.44 102 LEU A CA 1
ATOM 831 C C . LEU A 1 102 ? -6.177 0.101 -14.026 1.00 96.44 102 LEU A C 1
ATOM 833 O O . LEU A 1 102 ? -6.146 -0.252 -15.199 1.00 96.44 102 LEU A O 1
ATOM 837 N N . LEU A 1 103 ? -5.941 -0.734 -13.012 1.00 94.94 103 LEU A N 1
ATOM 838 C CA . LEU A 1 103 ? -5.591 -2.143 -13.199 1.00 94.94 103 LEU A CA 1
ATOM 839 C C . LEU A 1 103 ? -6.692 -2.912 -13.945 1.00 94.94 103 LEU A C 1
ATOM 841 O O . LEU A 1 103 ? -6.400 -3.689 -14.843 1.00 94.94 103 LEU A O 1
ATOM 845 N N . LEU A 1 104 ? -7.961 -2.683 -13.593 1.00 94.06 104 LEU A N 1
ATOM 846 C CA . LEU A 1 104 ? -9.092 -3.363 -14.235 1.00 94.06 104 LEU A CA 1
ATOM 847 C C . LEU A 1 104 ? -9.345 -2.889 -15.671 1.00 94.06 104 LEU A C 1
ATOM 849 O O . LEU A 1 104 ? -9.821 -3.669 -16.489 1.00 94.06 104 LEU A O 1
ATOM 853 N N . THR A 1 105 ? -9.055 -1.623 -15.969 1.00 97.31 105 THR A N 1
ATOM 854 C CA . THR A 1 105 ? -9.273 -1.040 -17.305 1.00 97.31 105 THR A CA 1
ATOM 855 C C . THR A 1 105 ? -8.121 -1.353 -18.266 1.00 97.31 105 THR A C 1
ATOM 857 O O . THR A 1 105 ? -8.303 -1.262 -19.474 1.00 97.31 105 THR A O 1
ATOM 860 N N . ASN A 1 106 ? -6.953 -1.749 -17.748 1.00 97.31 106 ASN A N 1
ATOM 861 C CA . ASN A 1 106 ? -5.736 -2.001 -18.525 1.00 97.31 106 ASN A CA 1
ATOM 862 C C . ASN A 1 106 ? -5.182 -3.418 -18.260 1.00 97.31 106 ASN A C 1
ATOM 864 O O . ASN A 1 106 ? -4.075 -3.555 -17.730 1.00 97.31 106 ASN A O 1
ATOM 868 N N . PRO A 1 107 ? -5.940 -4.486 -18.571 1.00 96.94 107 PRO A N 1
ATOM 869 C CA . PRO A 1 107 ? -5.475 -5.853 -18.351 1.00 96.94 107 PRO A CA 1
ATOM 870 C C . PRO A 1 107 ? -4.234 -6.155 -19.205 1.00 96.94 107 PRO A C 1
ATOM 872 O O . PRO A 1 107 ? -4.210 -5.832 -20.390 1.00 96.94 107 PRO A O 1
ATOM 875 N N . GLY A 1 108 ? -3.213 -6.785 -18.616 1.00 96.00 108 GLY A N 1
ATOM 876 C CA . GLY A 1 108 ? -1.990 -7.197 -19.320 1.00 96.00 108 GLY A CA 1
ATOM 877 C C . GLY A 1 108 ? -0.934 -6.101 -19.500 1.00 96.00 108 GLY A C 1
ATOM 878 O O . GLY A 1 108 ? 0.192 -6.397 -19.887 1.00 96.00 108 GLY A O 1
ATOM 879 N N . VAL A 1 109 ? -1.270 -4.834 -19.224 1.00 97.00 109 VAL A N 1
ATOM 880 C CA . VAL A 1 109 ? -0.341 -3.713 -19.444 1.00 97.00 109 VAL A CA 1
ATOM 881 C C . VAL A 1 109 ? 0.847 -3.775 -18.488 1.00 97.00 109 VAL A C 1
ATOM 883 O O . VAL A 1 109 ? 1.966 -3.503 -18.901 1.00 97.00 109 VAL A O 1
ATOM 886 N N . TYR A 1 110 ? 0.636 -4.161 -17.227 1.00 95.56 110 TYR A N 1
ATOM 887 C CA . TYR A 1 110 ? 1.738 -4.306 -16.273 1.00 95.56 110 TYR A CA 1
ATOM 888 C C . TYR A 1 110 ? 2.726 -5.387 -16.722 1.00 95.56 110 TYR A C 1
ATOM 890 O O . TYR A 1 110 ? 3.929 -5.157 -16.722 1.00 95.56 110 TYR A O 1
ATOM 898 N N . GLU A 1 111 ? 2.218 -6.544 -17.139 1.00 95.56 111 GLU A N 1
ATOM 899 C CA . GLU A 1 111 ? 3.027 -7.672 -17.587 1.00 95.56 111 GLU A CA 1
ATOM 900 C C . GLU A 1 111 ? 3.835 -7.313 -18.838 1.00 95.56 111 GLU A C 1
ATOM 902 O O . GLU A 1 111 ? 5.026 -7.607 -18.895 1.00 95.56 111 GLU A O 1
ATOM 907 N N . HIS A 1 112 ? 3.216 -6.618 -19.797 1.00 96.06 112 HIS A N 1
ATOM 908 C CA . HIS A 1 112 ? 3.903 -6.108 -20.983 1.00 96.06 112 HIS A CA 1
ATOM 909 C C . HIS A 1 112 ? 5.038 -5.144 -20.612 1.00 96.06 112 HIS A C 1
ATOM 911 O O . HIS A 1 112 ? 6.168 -5.335 -21.045 1.00 96.06 112 HIS A O 1
ATOM 917 N N . LEU A 1 113 ? 4.767 -4.162 -19.743 1.00 95.31 113 LEU A N 1
ATOM 918 C CA . LEU A 1 113 ? 5.769 -3.186 -19.297 1.00 95.31 113 LEU A CA 1
ATOM 919 C C . LEU A 1 113 ? 6.954 -3.839 -18.573 1.00 95.31 113 LEU A C 1
ATOM 921 O O . LEU A 1 113 ? 8.077 -3.366 -18.681 1.00 95.31 113 LEU A O 1
ATOM 925 N N . VAL A 1 114 ? 6.713 -4.910 -17.816 1.00 93.88 114 VAL A N 1
ATOM 926 C CA . VAL A 1 114 ? 7.768 -5.615 -17.072 1.00 93.88 114 VAL A CA 1
ATOM 927 C C . VAL A 1 114 ? 8.619 -6.509 -17.977 1.00 93.88 114 VAL A C 1
ATOM 929 O O . VAL A 1 114 ? 9.802 -6.692 -17.700 1.00 93.88 114 VAL A O 1
ATOM 932 N N . HIS A 1 115 ? 8.030 -7.109 -19.013 1.00 92.19 115 HIS A N 1
ATOM 933 C CA . HIS A 1 115 ? 8.713 -8.105 -19.844 1.00 92.19 115 HIS A CA 1
ATOM 934 C C . HIS A 1 115 ? 9.309 -7.544 -21.131 1.00 92.19 115 HIS A C 1
ATOM 936 O O . HIS A 1 115 ? 10.383 -7.988 -21.537 1.00 92.19 115 HIS A O 1
ATOM 942 N N . ASP A 1 116 ? 8.620 -6.595 -21.758 1.00 91.25 116 ASP A N 1
ATOM 943 C CA . ASP A 1 116 ? 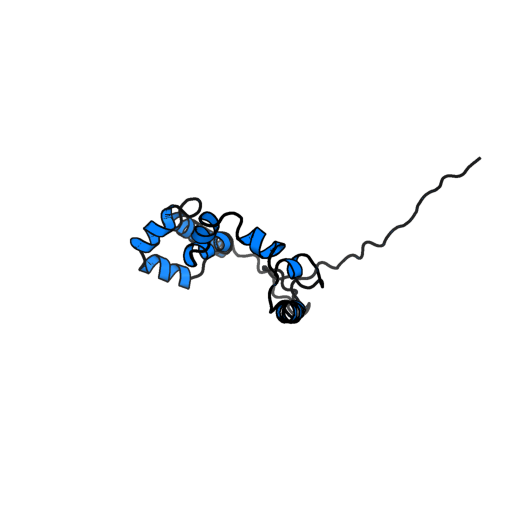8.907 -6.188 -23.131 1.00 91.25 116 ASP A CA 1
ATOM 944 C C . ASP A 1 116 ? 9.532 -4.786 -23.216 1.00 91.25 116 ASP A C 1
ATOM 946 O O . ASP A 1 116 ? 10.080 -4.424 -24.259 1.00 91.25 116 ASP A O 1
ATOM 950 N N . GLU A 1 117 ? 9.497 -4.002 -22.133 1.00 89.88 117 GLU A N 1
ATOM 951 C CA . GLU A 1 117 ? 10.096 -2.667 -22.080 1.00 89.88 117 GLU A CA 1
ATOM 952 C C . GLU A 1 117 ? 11.362 -2.620 -21.212 1.00 89.88 117 GLU A C 1
ATOM 954 O O . GLU A 1 117 ? 11.446 -3.229 -20.148 1.00 89.88 117 GLU A O 1
ATOM 959 N N . THR A 1 118 ? 12.344 -1.826 -21.652 1.00 88.12 118 THR A N 1
ATOM 960 C CA . THR A 1 118 ? 13.570 -1.544 -20.890 1.00 88.12 118 THR A CA 1
ATOM 961 C C . THR A 1 118 ? 13.598 -0.078 -20.482 1.00 88.12 118 THR A C 1
ATOM 963 O O . THR A 1 118 ? 13.481 0.818 -21.322 1.00 88.12 118 THR A O 1
ATOM 966 N N . SER A 1 119 ? 13.815 0.184 -19.193 1.00 91.88 119 SER A N 1
ATOM 967 C CA . SER A 1 119 ? 13.911 1.543 -18.664 1.00 91.88 119 SER A CA 1
ATOM 968 C C . SER A 1 119 ? 15.290 2.158 -18.913 1.00 91.88 119 SER A C 1
ATOM 970 O O . SER A 1 119 ? 16.323 1.544 -18.651 1.00 91.88 119 SER A O 1
ATOM 972 N N . ALA A 1 120 ? 15.330 3.431 -19.312 1.00 95.12 120 ALA A N 1
ATOM 973 C CA . ALA A 1 120 ? 16.578 4.202 -19.346 1.00 95.12 120 ALA A CA 1
ATOM 974 C C . ALA A 1 120 ? 17.205 4.382 -17.946 1.00 95.12 120 ALA A C 1
ATOM 976 O O . ALA A 1 120 ? 18.390 4.689 -17.832 1.00 95.12 120 ALA A O 1
ATOM 977 N N . SER A 1 121 ? 16.420 4.182 -16.883 1.00 95.25 121 SER A N 1
ATOM 978 C CA . SER A 1 121 ? 16.841 4.317 -15.486 1.00 95.25 121 SER A CA 1
ATOM 979 C C . SER A 1 121 ? 17.241 2.988 -14.835 1.00 95.25 121 SER A C 1
ATOM 981 O O . SER A 1 121 ? 17.425 2.952 -13.622 1.00 95.25 121 SER A O 1
ATOM 983 N N . GLU A 1 122 ? 17.397 1.904 -15.602 1.00 92.1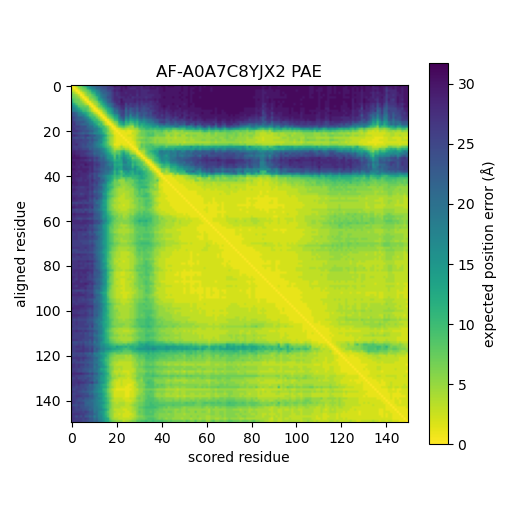9 122 GLU A N 1
ATOM 984 C CA . GLU A 1 122 ? 17.679 0.559 -15.073 1.00 92.19 122 GLU A CA 1
ATOM 985 C C . GLU A 1 122 ? 18.885 0.533 -14.116 1.00 92.19 122 GLU A C 1
ATOM 987 O O . GLU A 1 122 ? 18.816 0.008 -13.006 1.00 92.19 122 GLU A O 1
ATOM 992 N N . LEU A 1 123 ? 19.989 1.182 -14.498 1.00 93.75 123 LEU A N 1
ATOM 993 C CA . LEU A 1 123 ? 21.197 1.233 -13.667 1.00 93.75 123 LEU A CA 1
ATOM 994 C C . LEU A 1 123 ? 21.000 2.030 -12.371 1.00 93.75 123 LEU A C 1
ATOM 996 O O . LEU A 1 123 ? 21.630 1.718 -11.357 1.00 93.75 123 LEU A O 1
ATOM 1000 N N . ASP A 1 124 ? 20.144 3.052 -12.389 1.00 96.06 124 ASP A N 1
ATOM 1001 C CA . ASP A 1 124 ? 19.818 3.831 -11.195 1.00 96.06 124 ASP A CA 1
ATOM 1002 C C . ASP A 1 124 ? 18.902 3.035 -10.257 1.00 96.06 124 ASP A C 1
ATOM 1004 O O . ASP A 1 124 ? 19.141 3.014 -9.049 1.00 96.06 124 ASP A O 1
ATOM 1008 N N . ILE A 1 125 ? 17.932 2.301 -10.815 1.00 94.62 125 ILE A N 1
ATOM 1009 C CA . ILE A 1 125 ? 17.057 1.382 -10.077 1.00 94.62 125 ILE A CA 1
ATOM 1010 C C . ILE A 1 125 ? 17.895 0.310 -9.371 1.00 94.62 125 ILE A C 1
ATOM 1012 O O . ILE A 1 125 ? 17.791 0.162 -8.155 1.00 94.62 125 ILE A O 1
ATOM 1016 N N . ILE A 1 126 ? 18.797 -0.375 -10.084 1.00 92.50 126 ILE A N 1
ATOM 1017 C CA . ILE A 1 126 ? 19.680 -1.406 -9.505 1.00 92.50 126 ILE A CA 1
ATOM 1018 C C . ILE A 1 126 ? 20.514 -0.838 -8.348 1.00 92.50 126 ILE A C 1
ATOM 1020 O O . ILE A 1 126 ? 20.636 -1.461 -7.285 1.00 92.50 126 ILE A O 1
ATOM 1024 N N . ARG A 1 127 ? 21.077 0.363 -8.531 1.00 94.38 127 ARG A N 1
ATOM 1025 C CA . ARG A 1 127 ? 21.876 1.031 -7.497 1.00 94.38 127 ARG A CA 1
ATOM 1026 C C . ARG A 1 127 ? 21.041 1.297 -6.245 1.00 94.38 127 ARG A C 1
ATOM 1028 O O . ARG A 1 127 ? 21.510 1.035 -5.137 1.00 94.38 127 ARG A O 1
ATOM 1035 N N . ASP A 1 128 ? 19.810 1.770 -6.404 1.00 96.19 128 ASP A N 1
ATOM 1036 C CA . ASP A 1 128 ? 18.919 2.100 -5.291 1.00 96.19 128 ASP A CA 1
ATOM 1037 C C . ASP A 1 128 ? 18.315 0.870 -4.610 1.00 96.19 128 ASP A C 1
ATOM 1039 O O . ASP A 1 128 ? 18.212 0.853 -3.379 1.00 96.19 128 ASP A O 1
ATOM 1043 N N . ILE A 1 129 ? 18.022 -0.199 -5.353 1.00 95.12 129 ILE A N 1
ATOM 1044 C CA . ILE A 1 129 ? 17.576 -1.482 -4.794 1.00 95.12 129 ILE A CA 1
ATOM 1045 C C . ILE A 1 129 ? 18.618 -2.034 -3.813 1.00 95.12 129 ILE A C 1
ATOM 1047 O O . ILE A 1 129 ? 18.256 -2.443 -2.710 1.00 95.12 129 ILE A O 1
ATOM 1051 N N . SER A 1 130 ? 19.912 -1.968 -4.157 1.00 90.88 130 SER A N 1
ATOM 1052 C CA . SER A 1 130 ? 21.002 -2.517 -3.327 1.00 90.88 130 SER A CA 1
ATOM 1053 C C . SER A 1 130 ? 21.076 -1.930 -1.908 1.00 90.88 130 SER A C 1
ATOM 1055 O O . SER A 1 130 ? 21.554 -2.582 -0.980 1.00 90.88 130 SER A O 1
ATOM 1057 N N . ARG A 1 131 ? 20.569 -0.704 -1.727 1.00 94.06 131 ARG A N 1
ATOM 1058 C CA . ARG A 1 131 ? 20.560 0.034 -0.455 1.00 94.06 131 ARG A CA 1
ATOM 1059 C C . ARG A 1 131 ? 19.164 0.181 0.156 1.00 94.06 131 ARG A C 1
ATOM 1061 O O . ARG A 1 131 ? 19.023 0.829 1.195 1.00 94.06 131 ARG A O 1
ATOM 1068 N N . THR A 1 132 ? 18.133 -0.406 -0.453 1.00 95.62 132 THR A N 1
ATOM 1069 C CA . THR A 1 132 ? 16.743 -0.281 -0.002 1.00 95.62 132 THR A CA 1
ATOM 1070 C C . THR A 1 132 ? 16.358 -1.435 0.924 1.00 95.62 132 THR A C 1
ATOM 1072 O O . THR A 1 132 ? 16.352 -2.598 0.541 1.00 95.62 132 THR A O 1
ATOM 1075 N N . PHE A 1 133 ? 16.017 -1.097 2.172 1.00 94.50 133 PHE A N 1
ATOM 1076 C CA . PHE A 1 133 ? 15.623 -2.042 3.228 1.00 94.50 133 PHE A CA 1
ATOM 1077 C C . PHE A 1 133 ? 16.621 -3.193 3.504 1.00 94.50 133 PHE A C 1
ATOM 1079 O O . PHE A 1 133 ? 16.198 -4.345 3.632 1.00 94.50 133 PHE A O 1
ATOM 1086 N N . PRO A 1 134 ? 17.927 -2.912 3.701 1.00 92.81 134 PRO A N 1
ATOM 1087 C CA . PRO A 1 134 ? 18.936 -3.955 3.923 1.00 92.81 134 PRO A CA 1
ATOM 1088 C C . PRO A 1 134 ? 18.698 -4.779 5.200 1.00 92.81 134 PRO A C 1
ATOM 1090 O O . PRO A 1 134 ? 19.160 -5.906 5.307 1.00 92.81 134 PRO A O 1
ATOM 1093 N N . SER A 1 135 ? 17.953 -4.237 6.169 1.00 92.62 135 SER A N 1
ATOM 1094 C CA . SER A 1 135 ? 17.578 -4.912 7.418 1.00 92.62 135 SER A CA 1
ATOM 1095 C C . SER A 1 135 ? 16.198 -5.576 7.373 1.00 92.62 135 SER A C 1
ATOM 1097 O O . SER A 1 135 ? 15.652 -5.928 8.417 1.00 92.62 135 SER A O 1
ATOM 1099 N N . HIS A 1 136 ? 15.584 -5.718 6.198 1.00 94.81 136 HIS A N 1
ATOM 1100 C CA . HIS A 1 136 ? 14.281 -6.358 6.050 1.00 94.81 136 HIS A CA 1
ATOM 1101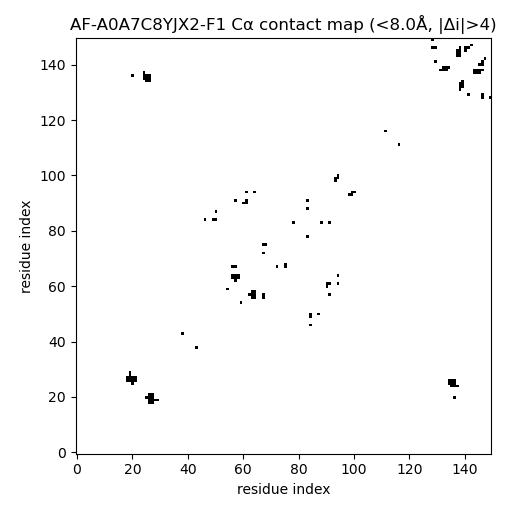 C C . HIS A 1 136 ? 14.432 -7.777 5.510 1.00 94.81 136 HIS A C 1
ATOM 1103 O O . HIS A 1 136 ? 15.017 -7.979 4.448 1.00 94.81 136 HIS A O 1
ATOM 1109 N N . VAL A 1 137 ? 13.828 -8.762 6.177 1.00 94.50 137 VAL A N 1
ATOM 1110 C CA . VAL A 1 137 ? 14.050 -10.186 5.856 1.00 94.50 137 VAL A CA 1
ATOM 1111 C C . VAL A 1 137 ? 13.698 -10.570 4.422 1.00 94.50 137 VAL A C 1
ATOM 1113 O O . VAL A 1 137 ? 14.313 -11.470 3.864 1.00 94.50 137 VAL A O 1
ATOM 1116 N N . PHE A 1 138 ? 12.741 -9.871 3.808 1.00 94.62 138 PHE A N 1
ATOM 1117 C CA . PHE A 1 138 ? 12.349 -10.100 2.414 1.00 94.62 138 PHE A CA 1
ATOM 1118 C C . PHE A 1 138 ? 13.270 -9.421 1.381 1.00 94.62 138 PHE A C 1
ATOM 1120 O O . PHE A 1 138 ? 13.347 -9.888 0.249 1.00 94.62 138 PHE A O 1
ATOM 1127 N N . PHE A 1 139 ? 13.966 -8.337 1.750 1.00 95.69 139 PHE A N 1
ATOM 1128 C CA . PHE A 1 139 ? 14.753 -7.504 0.821 1.00 95.69 139 PHE A CA 1
ATOM 1129 C C . PHE A 1 139 ? 16.275 -7.608 1.031 1.00 95.69 139 PHE A C 1
ATOM 1131 O O . PHE A 1 139 ? 17.037 -7.163 0.178 1.00 95.69 139 PHE A O 1
ATOM 1138 N N . GLN A 1 140 ? 16.727 -8.219 2.134 1.00 92.62 140 GLN A N 1
ATOM 1139 C CA . GLN A 1 140 ? 18.148 -8.318 2.496 1.00 92.62 140 GLN A CA 1
ATOM 1140 C C . GLN A 1 140 ? 18.990 -9.171 1.534 1.00 92.62 140 GLN A C 1
ATOM 1142 O O . GLN A 1 140 ? 20.203 -9.002 1.465 1.00 92.62 140 GLN A O 1
ATOM 1147 N N . GLN A 1 141 ? 18.370 -10.108 0.810 1.00 92.00 141 GLN A N 1
ATOM 1148 C CA . GLN A 1 141 ? 19.087 -10.980 -0.115 1.00 92.00 141 GLN A CA 1
ATOM 1149 C C . GLN A 1 141 ? 19.288 -10.277 -1.459 1.00 92.00 141 GLN A C 1
ATOM 1151 O O . GLN A 1 141 ? 18.314 -10.003 -2.167 1.00 92.00 141 GLN A O 1
ATOM 1156 N N . SER A 1 142 ? 20.551 -10.065 -1.837 1.00 90.94 142 SER A N 1
ATOM 1157 C CA . SER A 1 142 ? 20.928 -9.571 -3.164 1.00 90.94 142 SER A CA 1
ATOM 1158 C C . SER A 1 142 ? 20.346 -10.458 -4.263 1.00 90.94 142 SER A C 1
ATOM 1160 O O . SER A 1 142 ? 20.489 -11.680 -4.213 1.00 90.94 142 SER A O 1
ATOM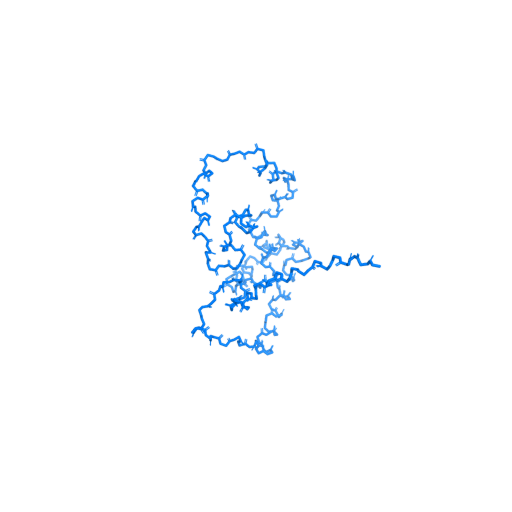 1162 N N . HIS A 1 143 ? 19.668 -9.846 -5.236 1.00 90.31 143 HIS A N 1
ATOM 1163 C CA . HIS A 1 143 ? 18.950 -10.539 -6.321 1.00 90.31 143 HIS A CA 1
ATOM 1164 C C . HIS A 1 143 ? 17.851 -11.516 -5.845 1.00 90.31 143 HIS A C 1
ATOM 1166 O O . HIS A 1 143 ? 17.329 -12.323 -6.622 1.00 90.31 143 HIS A O 1
ATOM 1172 N N . GLY A 1 144 ? 17.459 -11.437 -4.569 1.00 93.31 144 GLY A N 1
ATOM 1173 C CA . GLY A 1 144 ? 16.378 -12.228 -3.997 1.00 93.31 144 GLY A CA 1
ATOM 1174 C C . GLY A 1 144 ? 15.002 -11.839 -4.557 1.00 93.31 144 GLY A C 1
ATOM 1175 O O . GLY A 1 144 ? 14.865 -10.833 -5.257 1.00 93.31 144 GLY A O 1
ATOM 1176 N N . PRO A 1 145 ? 13.948 -12.616 -4.251 1.00 94.44 145 PRO A N 1
ATOM 1177 C CA . PRO A 1 145 ? 12.593 -12.334 -4.726 1.00 94.44 145 PRO A CA 1
ATOM 1178 C C . PRO A 1 145 ? 12.098 -10.927 -4.372 1.00 94.44 145 PRO A C 1
ATOM 1180 O O . PRO A 1 145 ? 11.478 -10.285 -5.210 1.00 94.44 145 PRO A O 1
ATOM 1183 N N . GLY A 1 146 ? 12.415 -10.424 -3.172 1.00 94.25 146 GLY A N 1
ATOM 1184 C CA . GLY A 1 146 ? 12.009 -9.080 -2.766 1.00 94.25 146 GLY A CA 1
ATOM 1185 C C . GLY A 1 146 ? 12.662 -7.981 -3.593 1.00 94.25 146 GLY A C 1
ATOM 1186 O O . GLY A 1 146 ? 11.960 -7.085 -4.046 1.00 94.25 146 GLY A O 1
ATOM 1187 N N . GLN A 1 147 ? 13.970 -8.075 -3.849 1.00 94.44 147 GLN A N 1
ATOM 1188 C CA . GLN A 1 147 ? 14.675 -7.104 -4.691 1.00 94.44 147 GLN A CA 1
ATOM 1189 C C . GLN A 1 147 ? 14.200 -7.145 -6.145 1.00 94.44 147 GLN A C 1
ATOM 1191 O O . GLN A 1 147 ? 14.027 -6.097 -6.740 1.00 94.44 147 GLN A O 1
ATOM 1196 N N . ARG A 1 148 ? 13.936 -8.334 -6.704 1.00 92.44 148 ARG A N 1
ATOM 1197 C CA . ARG A 1 148 ? 13.415 -8.469 -8.079 1.00 92.44 148 ARG A CA 1
ATOM 1198 C C . ARG A 1 148 ? 11.982 -7.960 -8.248 1.00 92.44 148 ARG A C 1
ATOM 1200 O O . ARG A 1 148 ? 11.573 -7.679 -9.364 1.00 92.44 148 ARG A O 1
ATOM 1207 N N . SER A 1 149 ? 11.208 -7.919 -7.164 1.00 93.38 149 SER A N 1
ATOM 1208 C CA . SER A 1 149 ? 9.825 -7.426 -7.175 1.00 93.38 149 SER A CA 1
ATOM 1209 C C . SER A 1 149 ? 9.687 -5.921 -6.932 1.00 93.38 149 SER A C 1
ATOM 1211 O O . SER A 1 149 ? 8.576 -5.405 -7.052 1.00 93.38 149 SER A O 1
ATOM 1213 N N . LEU A 1 150 ? 10.766 -5.268 -6.488 1.00 92.12 150 LEU A N 1
ATOM 1214 C CA . LEU A 1 150 ? 10.797 -3.861 -6.089 1.00 92.12 150 LEU A CA 1
ATOM 1215 C C . LEU A 1 150 ? 11.138 -2.972 -7.285 1.00 92.12 150 LEU A C 1
ATOM 1217 O O . LEU A 1 150 ? 10.481 -1.914 -7.393 1.00 92.12 150 LEU A O 1
#

pLDDT: mean 85.28, std 19.48, range [31.38, 98.12]

Solvent-accessible surface area (backbone atoms only — not comparable to full-atom values): 9340 Å² total; per-residue (Å²): 133,86,83,85,86,77,85,82,76,83,70,77,75,76,75,71,68,84,72,55,51,50,101,87,36,41,59,51,61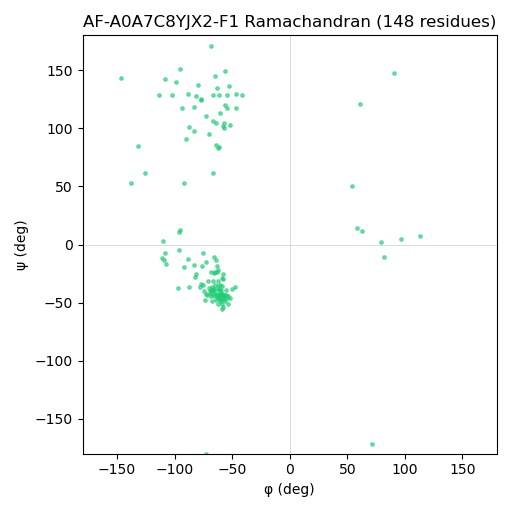,83,90,63,72,67,71,84,69,74,72,50,72,68,56,52,54,53,49,50,56,49,46,55,56,49,45,73,41,26,39,76,97,47,72,33,32,70,58,36,48,71,77,36,47,70,60,49,55,54,41,57,76,72,52,71,54,75,96,46,39,74,61,51,50,30,64,73,73,44,51,52,58,52,51,71,74,42,75,65,49,67,61,45,54,69,73,77,51,81,64,94,54,49,71,59,52,56,58,50,51,75,69,45,54,62,57,21,75,62,35,47,44,84,87,26,74,41,48,73,72,106

Secondary structure (DSSP, 8-state):
--------------------B-TTSBBPPTT------PPPHHHHHHHHHHHHHHHHHH-GGGTTHHHHHHH-HHHHHHHHHT---GGGHHHHHHHHHSHHHHHHHSTTHHHHHHHT---TTHHHHHHHHTTSSTTBTTT-STT-HHHHH-

Organism: Opuntia streptacantha (NCBI:txid393608)

Radius of gyration: 23.22 Å; Cα contacts (8 Å, |Δi|>4): 74; chains: 1; bounding box: 52×74×48 Å

Mean predicted aligned error: 9.78 Å

Sequence (150 aa):
MMENNKIDESEPILSVAPMLVDRFGFIKPENSRSSVVAKSAFQFEREERRVRKWRKMIGVGGSDWKQCVRRRPHVVKRRVRKGIPNCLRGLVWQLISGSRDLLLTNPGVYEHLVHDETSASELDIIRDISRTFPSHVFFQQSHGPGQRSL